Protein AF-W2RM24-F1 (afdb_monomer)

Foldseek 3Di:
DDDQCPCQLVFHWDFDAAKDKDANAPFFFKAKDAFFKWKDAAPHPDTPDGTDGQPPVTDTHDGGIIIIDHRIGMHTD

Organism: Cyphellophora europaea (strain CBS 101466) (NCBI:txid1220924)

Nearest PDB structures (foldseek):
  3hqx-assembly1_A-2  TM=5.542E-01  e=5.797E-02  Acinetobacter baylyi ADP1
  7eyl-assembly1_B  TM=5.888E-01  e=1.775E-01  Salmonella enterica
  7eyj-assembly1_A  TM=5.743E-01  e=4.862E-01  Escherichia coli K-12
  3eo6-assembly1_B  TM=5.531E-01  e=7.607E-01  Acidithiobacillus ferrooxidans ATCC 23270

Solvent-accessible surface area (backbone atoms only — not comparable to full-atom values): 4098 Å² total; per-residue (Å²): 132,85,62,92,56,53,48,11,69,70,53,35,79,33,76,38,72,58,83,45,73,45,72,33,71,84,38,49,28,37,33,32,54,46,68,31,32,32,42,25,48,59,97,50,96,56,61,79,42,74,68,36,56,39,52,95,84,30,41,84,48,45,62,55,16,37,37,39,38,25,44,21,43,25,28,31,74

Radius of gyration: 10.99 Å; Cα contacts (8 Å, |Δi|>4): 203; chains: 1; bounding box: 25×30×29 Å

Mean predicted aligned error: 4.34 Å

pLDDT: mean 88.04, std 8.47, range [51.38, 95.88]

Structure (mmCIF, N/CA/C/O backbone):
data_AF-W2RM24-F1
#
_entry.id   AF-W2RM24-F1
#
loop_
_atom_site.group_PDB
_atom_site.id
_atom_site.type_symbol
_atom_site.label_atom_id
_atom_site.label_alt_id
_atom_site.label_comp_id
_atom_site.label_asym_id
_atom_site.label_entity_id
_atom_site.label_seq_id
_atom_site.pdbx_PDB_ins_code
_atom_site.Cartn_x
_atom_site.Cartn_y
_atom_site.Cartn_z
_atom_site.occupancy
_atom_site.B_iso_or_equiv
_atom_site.auth_seq_id
_atom_site.auth_comp_id
_atom_site.auth_asym_id
_atom_site.auth_atom_id
_atom_site.pdbx_PDB_model_num
ATOM 1 N N . MET A 1 1 ? -4.656 18.617 -10.266 1.00 51.38 1 MET A N 1
ATOM 2 C CA . MET A 1 1 ? -3.461 17.862 -9.845 1.00 51.38 1 MET A CA 1
ATOM 3 C C . MET A 1 1 ? -3.980 16.590 -9.218 1.00 51.38 1 MET A C 1
ATOM 5 O O . MET A 1 1 ? -4.804 16.704 -8.324 1.00 51.38 1 MET A O 1
ATOM 9 N N . THR A 1 2 ? -3.603 15.436 -9.757 1.00 63.94 2 THR A N 1
ATOM 10 C CA . THR A 1 2 ? -3.906 14.118 -9.180 1.00 63.94 2 THR A CA 1
ATOM 11 C C . THR A 1 2 ? -3.169 13.999 -7.845 1.00 63.94 2 THR A C 1
ATOM 13 O O . THR A 1 2 ? -2.021 14.445 -7.756 1.00 63.94 2 THR A O 1
ATOM 16 N N . GLU A 1 3 ? -3.825 13.493 -6.804 1.00 86.38 3 GLU A N 1
ATOM 17 C CA . GLU A 1 3 ? -3.188 13.319 -5.492 1.00 86.38 3 GLU A CA 1
ATOM 18 C C . GLU A 1 3 ? -2.159 12.177 -5.565 1.00 86.38 3 GLU A C 1
ATOM 20 O O . GLU A 1 3 ? -2.366 11.192 -6.276 1.00 86.38 3 GLU A O 1
ATOM 25 N N . ILE A 1 4 ? -1.025 12.305 -4.866 1.00 89.81 4 ILE A N 1
ATOM 26 C CA . ILE A 1 4 ? 0.015 11.265 -4.862 1.00 89.81 4 ILE A CA 1
ATOM 27 C C . ILE A 1 4 ? -0.583 9.962 -4.318 1.00 89.81 4 ILE A C 1
ATOM 29 O O . ILE A 1 4 ? -1.100 9.926 -3.202 1.00 89.81 4 ILE A O 1
ATOM 33 N N . GLY A 1 5 ? -0.472 8.884 -5.090 1.00 87.94 5 GLY A N 1
ATOM 34 C CA . GLY A 1 5 ? -1.000 7.566 -4.748 1.00 87.94 5 GLY A CA 1
ATOM 35 C C . GLY A 1 5 ? -2.475 7.345 -5.083 1.00 87.94 5 GLY A C 1
ATOM 36 O O . GLY A 1 5 ? -2.998 6.274 -4.771 1.00 87.94 5 GLY A O 1
ATOM 37 N N . GLU A 1 6 ? -3.153 8.295 -5.736 1.00 92.69 6 GLU A N 1
ATOM 38 C CA . GLU A 1 6 ? -4.515 8.093 -6.246 1.00 92.69 6 GLU A CA 1
ATOM 39 C C . GLU A 1 6 ? -4.561 6.942 -7.264 1.00 92.69 6 GLU A C 1
ATOM 41 O O . GLU A 1 6 ? -5.465 6.107 -7.213 1.00 92.69 6 GLU A O 1
ATOM 46 N N . ASN A 1 7 ? -3.560 6.821 -8.144 1.00 93.44 7 ASN A N 1
ATOM 47 C CA . ASN A 1 7 ? -3.480 5.687 -9.066 1.00 93.44 7 ASN A CA 1
ATOM 48 C C . ASN A 1 7 ? -3.229 4.389 -8.290 1.00 93.44 7 ASN A C 1
ATOM 50 O O . ASN A 1 7 ? -3.940 3.404 -8.505 1.00 93.44 7 ASN A O 1
ATOM 54 N N . ALA A 1 8 ? -2.298 4.412 -7.328 1.00 92.94 8 ALA A N 1
ATOM 55 C CA . ALA A 1 8 ? -1.973 3.253 -6.495 1.00 92.94 8 ALA A CA 1
ATOM 56 C C . ALA A 1 8 ? -3.199 2.693 -5.755 1.00 92.94 8 ALA A C 1
ATOM 58 O O . ALA A 1 8 ? -3.416 1.478 -5.764 1.00 92.94 8 ALA A O 1
ATOM 59 N N . LEU A 1 9 ? -4.007 3.560 -5.136 1.00 93.19 9 LEU A N 1
ATOM 60 C CA . LEU A 1 9 ? -5.229 3.183 -4.413 1.00 93.19 9 LEU A CA 1
ATOM 61 C C . LEU A 1 9 ? -6.325 2.635 -5.336 1.00 93.19 9 LEU A C 1
ATOM 63 O O . LEU A 1 9 ? -7.125 1.803 -4.904 1.00 93.19 9 LEU A O 1
ATOM 67 N N . ASN A 1 10 ? -6.332 3.061 -6.599 1.00 92.81 10 ASN A N 1
ATOM 68 C CA . ASN A 1 10 ? -7.242 2.585 -7.641 1.00 92.81 10 ASN A CA 1
ATOM 69 C C . ASN A 1 10 ? -6.722 1.340 -8.388 1.00 92.81 10 ASN A C 1
ATOM 71 O O . ASN A 1 10 ? -7.286 0.948 -9.408 1.00 92.81 10 ASN A O 1
ATOM 75 N N . GLY A 1 11 ? -5.649 0.707 -7.904 1.00 92.44 11 GLY A N 1
ATOM 76 C CA . GLY A 1 11 ? -5.102 -0.510 -8.508 1.00 92.44 11 GLY A CA 1
ATOM 77 C C . GLY A 1 11 ? -4.256 -0.280 -9.759 1.00 92.44 11 GLY A C 1
ATOM 78 O O . GLY A 1 11 ? -3.934 -1.232 -10.471 1.00 92.44 11 GLY A O 1
ATOM 79 N N . ILE A 1 12 ? -3.846 0.958 -10.019 1.00 94.31 12 ILE A N 1
ATOM 80 C CA . ILE A 1 12 ? -2.908 1.320 -11.083 1.00 94.31 12 ILE A CA 1
ATOM 81 C C . ILE A 1 12 ? -1.527 1.504 -10.449 1.00 94.31 12 ILE A C 1
ATOM 83 O O . ILE A 1 12 ? -1.399 2.117 -9.399 1.00 94.31 12 ILE A O 1
ATOM 87 N N . GLU A 1 13 ? -0.478 0.951 -11.056 1.00 94.44 13 GLU A N 1
ATOM 88 C CA . GLU A 1 13 ? 0.876 1.111 -10.516 1.00 94.44 13 GLU A CA 1
ATOM 89 C C . GLU A 1 13 ? 1.328 2.577 -10.586 1.00 94.44 13 GLU A C 1
ATOM 91 O O . GLU A 1 13 ? 1.235 3.217 -11.633 1.00 94.44 13 GLU A O 1
ATOM 96 N N . GLU A 1 14 ? 1.833 3.097 -9.468 1.00 94.62 14 GLU A N 1
ATOM 97 C CA . GLU A 1 14 ? 2.338 4.464 -9.354 1.00 94.62 14 GLU A CA 1
ATOM 98 C C . GLU A 1 14 ? 3.679 4.483 -8.621 1.00 94.62 14 GLU A C 1
ATOM 100 O O . GLU A 1 14 ? 3.846 3.830 -7.585 1.00 94.62 14 GLU A O 1
ATOM 105 N N . TYR A 1 15 ? 4.639 5.250 -9.138 1.00 93.75 15 TYR A N 1
ATOM 106 C CA . TYR A 1 15 ? 5.896 5.482 -8.439 1.00 93.75 15 TYR A CA 1
ATOM 107 C C . TYR A 1 15 ? 5.740 6.595 -7.401 1.00 93.75 15 TYR A C 1
ATOM 109 O O . TYR A 1 15 ? 5.489 7.749 -7.743 1.00 93.75 15 TYR A O 1
ATOM 117 N N . ILE A 1 16 ? 5.954 6.253 -6.131 1.00 93.00 16 ILE A N 1
ATOM 118 C CA . ILE A 1 16 ? 5.866 7.187 -5.009 1.00 93.00 16 ILE A CA 1
ATOM 119 C C . ILE A 1 16 ? 7.279 7.612 -4.598 1.00 93.00 16 ILE A C 1
ATOM 121 O O . ILE A 1 16 ? 8.038 6.825 -4.023 1.00 93.00 16 ILE A O 1
ATOM 125 N N . GLU A 1 17 ? 7.646 8.860 -4.902 1.00 91.12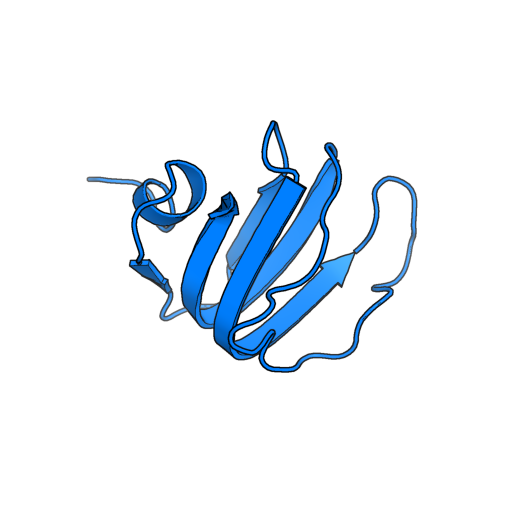 17 GLU A N 1
ATOM 126 C CA . GLU A 1 17 ? 9.002 9.378 -4.671 1.00 91.12 17 GLU A CA 1
ATOM 127 C C . GLU A 1 17 ? 9.291 9.659 -3.186 1.00 91.12 17 GLU A C 1
ATOM 129 O O . GLU A 1 17 ? 10.301 9.199 -2.648 1.00 91.12 17 GLU A O 1
ATOM 134 N N . GLY A 1 18 ? 8.408 10.410 -2.519 1.00 89.44 18 GLY A N 1
ATOM 135 C CA . GLY A 1 18 ? 8.544 10.821 -1.117 1.00 89.44 18 GLY A CA 1
ATOM 136 C C . GLY A 1 18 ? 7.840 9.885 -0.128 1.00 89.44 18 GLY A C 1
ATOM 137 O O . GLY A 1 18 ? 7.048 9.042 -0.547 1.00 89.44 18 GLY A O 1
ATOM 138 N N . PRO A 1 19 ? 8.103 10.010 1.186 1.00 90.56 19 PRO A N 1
ATOM 139 C CA . PRO A 1 19 ? 7.415 9.212 2.194 1.00 90.56 19 PRO A CA 1
ATOM 140 C C . PRO A 1 19 ? 5.925 9.573 2.232 1.00 90.56 19 PRO A C 1
ATOM 142 O O . PRO A 1 19 ? 5.577 10.714 2.521 1.00 90.56 19 PRO A O 1
ATOM 145 N N . HIS A 1 20 ? 5.060 8.597 1.965 1.00 93.56 20 HIS A N 1
ATOM 146 C CA . HIS A 1 20 ? 3.606 8.760 2.019 1.00 93.56 20 HIS A CA 1
ATOM 147 C C . HIS A 1 20 ? 2.962 7.610 2.782 1.00 93.56 20 HIS A C 1
ATOM 149 O O . HIS A 1 20 ? 3.351 6.453 2.614 1.00 93.56 20 HIS A O 1
ATOM 155 N N . THR A 1 21 ? 1.972 7.937 3.611 1.00 93.00 21 THR A N 1
ATOM 156 C CA . THR A 1 21 ? 1.184 6.955 4.359 1.00 93.00 21 THR A CA 1
ATOM 157 C C . THR A 1 21 ? -0.204 6.858 3.752 1.00 93.00 21 THR A C 1
ATOM 159 O O . THR A 1 21 ? -0.945 7.836 3.730 1.00 93.00 21 THR A O 1
ATOM 162 N N . PHE A 1 22 ? -0.570 5.661 3.312 1.00 92.56 22 PHE A N 1
ATOM 163 C CA . PHE A 1 22 ? -1.886 5.358 2.769 1.00 92.56 22 PHE A CA 1
ATOM 164 C C . PHE A 1 22 ? -2.738 4.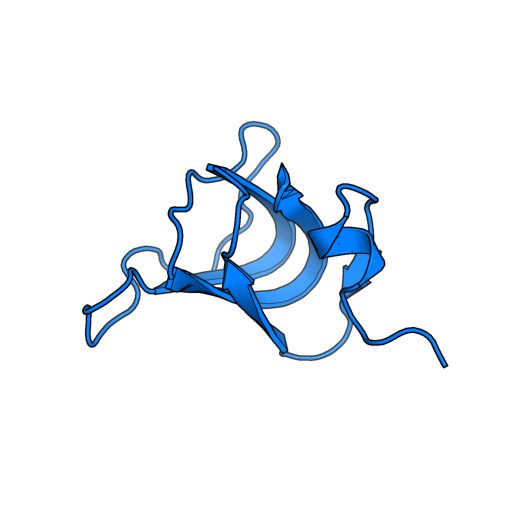660 3.819 1.00 92.56 22 PHE A C 1
ATOM 166 O O . PHE A 1 22 ? -2.281 3.706 4.449 1.00 92.56 22 PHE A O 1
ATOM 173 N N . THR A 1 23 ? -3.980 5.108 3.988 1.00 93.94 23 THR A N 1
ATOM 174 C CA . THR A 1 23 ? -4.967 4.378 4.791 1.00 93.94 23 THR A CA 1
ATOM 175 C C . THR A 1 23 ? -5.730 3.428 3.881 1.00 93.94 23 THR A C 1
ATOM 177 O O . THR A 1 23 ? -6.369 3.858 2.924 1.00 93.94 23 THR A O 1
ATOM 180 N N . VAL A 1 24 ? -5.677 2.135 4.181 1.00 92.88 24 VAL A N 1
ATOM 181 C CA . VAL A 1 24 ? -6.360 1.097 3.405 1.00 92.88 24 VAL A CA 1
ATOM 182 C C . VAL A 1 24 ? -7.859 1.184 3.661 1.00 92.88 24 VAL A C 1
ATOM 184 O O . VAL A 1 24 ? -8.306 1.166 4.811 1.00 92.88 24 VAL A O 1
ATOM 187 N N . THR A 1 25 ? -8.655 1.267 2.599 1.00 91.00 25 THR A N 1
ATOM 188 C CA . THR A 1 25 ? -10.108 1.456 2.707 1.00 91.00 25 THR A CA 1
ATOM 189 C C . THR A 1 25 ? -10.869 0.195 2.326 1.00 91.00 25 THR A C 1
ATOM 191 O O . THR A 1 25 ? -11.671 -0.296 3.123 1.00 91.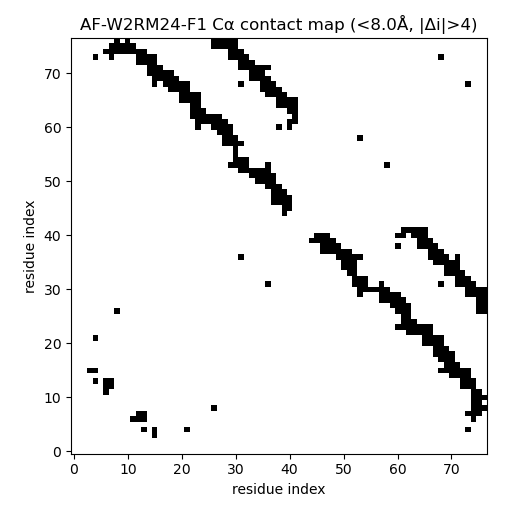00 25 THR A O 1
ATOM 194 N N . VAL A 1 26 ? -10.604 -0.334 1.133 1.00 91.69 26 VAL A N 1
ATOM 195 C CA . VAL A 1 26 ? -11.313 -1.487 0.552 1.00 91.69 26 VAL A CA 1
ATOM 196 C C . VAL A 1 26 ? -10.377 -2.575 0.032 1.00 91.69 26 VAL A C 1
ATOM 198 O O . VAL A 1 26 ? -10.837 -3.671 -0.256 1.00 91.69 26 VAL A O 1
ATOM 201 N N . GLN A 1 27 ? -9.083 -2.283 -0.076 1.00 94.62 27 GLN A N 1
ATOM 202 C CA . GLN A 1 27 ? -8.086 -3.182 -0.646 1.00 94.62 27 GLN A CA 1
ATOM 203 C C . GLN A 1 27 ? -7.655 -4.238 0.378 1.00 94.62 27 GLN A C 1
ATOM 205 O O . GLN A 1 27 ? -7.666 -4.005 1.591 1.00 94.62 27 GLN A O 1
ATOM 210 N N . GLU A 1 28 ? -7.243 -5.400 -0.111 1.00 94.06 28 GLU A N 1
ATOM 211 C CA . GLU A 1 28 ? -6.865 -6.560 0.704 1.00 94.06 28 GLU A CA 1
ATOM 212 C C . GLU A 1 28 ? -5.369 -6.883 0.592 1.00 94.06 28 GLU A C 1
ATOM 214 O O . GLU A 1 28 ? -4.805 -7.658 1.378 1.00 94.06 28 GLU A O 1
ATOM 219 N N . LYS A 1 29 ? -4.687 -6.269 -0.377 1.00 94.12 29 LYS A N 1
ATOM 220 C CA . LYS A 1 29 ? -3.280 -6.500 -0.674 1.00 94.12 29 LYS A CA 1
ATOM 221 C C . LYS A 1 29 ? -2.588 -5.220 -1.138 1.00 94.12 29 LYS A C 1
ATOM 223 O O . LYS A 1 29 ? -3.166 -4.372 -1.802 1.00 94.12 29 LYS A O 1
ATOM 228 N N . VAL A 1 30 ? -1.303 -5.107 -0.817 1.00 93.12 30 VAL A N 1
ATOM 229 C CA . VAL A 1 30 ? -0.407 -4.093 -1.378 1.00 93.12 30 VAL A CA 1
ATOM 230 C C . VAL A 1 30 ? 0.795 -4.765 -2.024 1.00 93.12 30 VAL A C 1
ATOM 232 O O . VAL A 1 30 ? 1.428 -5.648 -1.439 1.00 93.12 30 VAL A O 1
ATOM 235 N N . ARG A 1 31 ? 1.116 -4.347 -3.245 1.00 93.50 31 ARG A N 1
ATOM 236 C CA . ARG A 1 31 ? 2.383 -4.636 -3.908 1.00 93.50 31 ARG A CA 1
ATOM 237 C C . ARG A 1 31 ? 3.176 -3.349 -3.972 1.00 93.50 31 ARG A C 1
ATOM 239 O O . ARG A 1 31 ? 2.695 -2.359 -4.505 1.00 93.50 31 ARG A O 1
ATOM 246 N N . ALA A 1 32 ? 4.375 -3.373 -3.419 1.00 91.00 32 ALA A N 1
ATOM 247 C CA . ALA A 1 32 ? 5.307 -2.280 -3.521 1.00 91.00 32 ALA A CA 1
ATOM 248 C C . ALA A 1 32 ? 6.740 -2.804 -3.673 1.00 91.00 32 ALA A C 1
ATOM 250 O O . ALA A 1 32 ? 7.255 -3.542 -2.820 1.00 91.00 32 ALA A O 1
ATOM 251 N N . ASP A 1 33 ? 7.374 -2.426 -4.780 1.00 88.06 33 ASP A N 1
ATOM 252 C CA . ASP A 1 33 ? 8.779 -2.713 -5.062 1.00 88.06 33 ASP A CA 1
ATOM 253 C C . ASP A 1 33 ? 9.581 -1.415 -5.033 1.00 88.06 33 ASP A C 1
ATOM 255 O O . ASP A 1 33 ? 9.359 -0.495 -5.822 1.00 88.06 33 ASP A O 1
ATOM 259 N N . GLY A 1 34 ? 10.493 -1.325 -4.071 1.00 79.38 34 GLY A N 1
ATOM 260 C CA . GLY A 1 34 ? 11.250 -0.113 -3.819 1.00 79.38 34 GLY A CA 1
ATOM 261 C C . GLY A 1 34 ? 12.034 -0.140 -2.521 1.00 79.38 34 GLY A C 1
ATOM 262 O O . GLY A 1 34 ? 12.406 -1.197 -2.006 1.00 79.38 3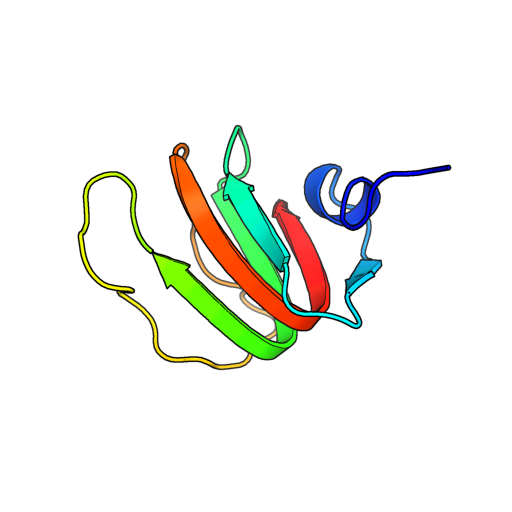4 GLY A O 1
ATOM 263 N N . MET A 1 35 ? 12.350 1.045 -2.016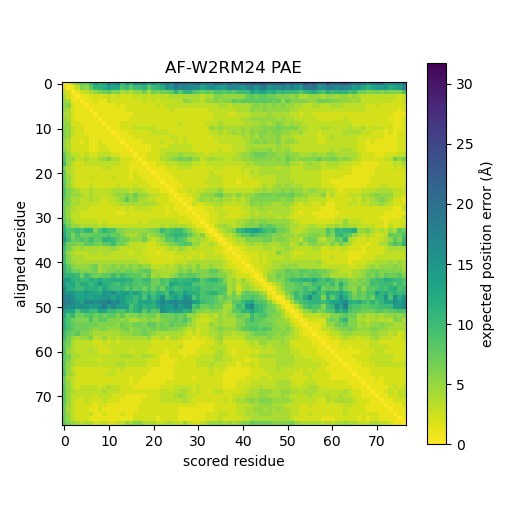 1.00 80.50 35 MET A N 1
ATOM 264 C CA . MET A 1 35 ? 13.289 1.185 -0.912 1.00 80.50 35 MET A CA 1
ATOM 265 C C . MET A 1 35 ? 12.663 0.851 0.444 1.00 80.50 35 MET A C 1
ATOM 267 O O . MET A 1 35 ? 13.304 0.185 1.255 1.00 80.50 35 MET A O 1
ATOM 271 N N . MET A 1 36 ? 11.421 1.276 0.696 1.00 80.56 36 MET A N 1
ATOM 272 C CA . MET A 1 36 ? 10.780 1.069 1.993 1.00 80.56 36 MET A CA 1
ATOM 273 C C . MET A 1 36 ? 9.258 0.960 1.890 1.00 80.56 36 MET A C 1
ATOM 275 O O . MET A 1 36 ? 8.597 1.838 1.339 1.00 80.56 36 MET A O 1
ATOM 279 N N . VAL A 1 37 ? 8.723 -0.107 2.493 1.00 83.00 37 VAL A N 1
ATOM 280 C CA . VAL A 1 37 ? 7.287 -0.327 2.699 1.00 83.00 37 VAL A CA 1
ATOM 281 C C . VAL A 1 37 ? 7.071 -0.864 4.108 1.00 83.00 37 VAL A C 1
ATOM 283 O O . VAL A 1 37 ? 7.734 -1.822 4.513 1.00 83.00 37 VAL A O 1
ATOM 286 N N . GLN A 1 38 ? 6.156 -0.261 4.859 1.00 89.44 38 GLN A N 1
ATOM 287 C CA . GLN A 1 38 ? 5.841 -0.643 6.233 1.00 89.44 38 GLN A CA 1
ATOM 288 C C . GLN A 1 38 ? 4.325 -0.672 6.427 1.00 89.44 38 GLN A C 1
ATOM 290 O O . GLN A 1 38 ? 3.641 0.259 6.020 1.00 89.44 38 GLN A O 1
ATOM 295 N N . ILE A 1 39 ? 3.810 -1.720 7.078 1.00 88.69 39 ILE A N 1
ATOM 296 C CA . ILE A 1 39 ? 2.385 -1.838 7.421 1.00 88.69 39 ILE A CA 1
ATOM 297 C C . ILE A 1 39 ? 2.225 -1.696 8.931 1.00 88.69 39 ILE A C 1
ATOM 299 O O . ILE A 1 39 ? 2.801 -2.471 9.703 1.00 88.69 39 ILE A O 1
ATOM 303 N N . LYS A 1 40 ? 1.397 -0.741 9.347 1.00 91.50 40 LYS A N 1
ATOM 304 C CA . LYS A 1 40 ? 0.874 -0.624 10.706 1.00 91.50 40 LYS A CA 1
ATOM 305 C C . LYS A 1 40 ? -0.591 -1.035 10.694 1.00 91.50 40 LYS A C 1
ATOM 307 O O . LYS A 1 40 ? -1.404 -0.447 9.991 1.00 91.50 40 LYS A O 1
ATOM 312 N N . ARG A 1 41 ? -0.917 -2.078 11.458 1.00 90.62 41 ARG A N 1
ATOM 313 C CA . ARG A 1 41 ? -2.286 -2.594 11.509 1.00 90.62 41 ARG A CA 1
ATOM 314 C C . ARG A 1 41 ? -3.222 -1.630 12.219 1.00 90.62 41 ARG A C 1
ATOM 316 O O . ARG A 1 41 ? -2.817 -0.989 13.194 1.00 90.62 41 ARG A O 1
ATOM 323 N N . ALA A 1 42 ? -4.481 -1.619 11.793 1.00 89.69 42 ALA A N 1
ATOM 324 C CA . ALA A 1 42 ? -5.544 -0.898 12.480 1.00 89.69 42 ALA A CA 1
ATOM 325 C C . ALA A 1 42 ? -5.529 -1.202 13.995 1.00 89.69 42 ALA A C 1
ATOM 327 O O . ALA A 1 42 ? -5.534 -2.362 14.418 1.00 89.69 42 ALA A O 1
ATOM 328 N N . GLY A 1 43 ? -5.469 -0.155 14.822 1.00 85.94 43 GLY A N 1
ATOM 329 C CA . GLY A 1 43 ? -5.458 -0.274 16.285 1.00 85.94 43 GLY A CA 1
ATOM 330 C C . GLY A 1 43 ? -4.142 -0.757 16.912 1.00 85.94 43 GLY A C 1
ATOM 331 O O . GLY A 1 43 ? -4.108 -1.009 18.116 1.00 85.94 43 GLY A O 1
ATOM 332 N N . LYS A 1 44 ? -3.050 -0.893 16.146 1.00 84.31 44 LYS A N 1
ATOM 333 C CA . LYS A 1 44 ? -1.714 -1.190 16.690 1.00 84.31 44 LYS A CA 1
ATOM 334 C C . LYS A 1 44 ? -0.871 0.076 16.806 1.00 84.31 44 LYS A C 1
ATOM 336 O O . LYS A 1 44 ? -0.872 0.920 15.917 1.00 84.31 44 LYS A O 1
ATOM 341 N N . SER A 1 45 ? -0.094 0.174 17.884 1.00 80.62 45 SER A N 1
ATOM 342 C CA . SER A 1 45 ? 0.811 1.310 18.126 1.00 80.62 45 SER A CA 1
ATOM 343 C C . SER A 1 45 ? 2.110 1.230 17.323 1.00 80.62 45 SER A C 1
ATOM 345 O O . SER A 1 45 ? 2.764 2.247 17.119 1.00 80.62 45 SER A O 1
ATOM 347 N N . PHE A 1 46 ? 2.475 0.035 16.850 1.00 76.81 46 PHE A N 1
ATOM 348 C CA . PHE A 1 46 ? 3.732 -0.223 16.154 1.00 76.81 46 PHE A CA 1
ATOM 349 C C . PHE A 1 46 ? 3.493 -0.964 14.835 1.00 76.81 46 PHE A C 1
ATOM 351 O O . PHE A 1 46 ? 2.533 -1.736 14.729 1.00 76.81 46 PHE A O 1
ATOM 358 N N . PRO A 1 47 ? 4.353 -0.742 13.829 1.00 77.12 47 PRO A N 1
ATOM 359 C CA . PRO A 1 47 ? 4.304 -1.489 12.584 1.00 77.12 47 PRO A CA 1
ATOM 360 C C . PRO A 1 47 ? 4.579 -2.975 12.800 1.00 77.12 47 PRO A C 1
ATOM 362 O O . PRO A 1 47 ? 5.470 -3.357 13.553 1.00 77.12 47 PRO A O 1
ATOM 365 N N . GLU A 1 48 ? 3.822 -3.816 12.102 1.00 70.94 48 GLU A N 1
ATOM 366 C CA . GLU A 1 48 ? 3.958 -5.272 12.189 1.00 70.94 48 GLU A CA 1
ATOM 367 C C . GLU A 1 48 ? 5.057 -5.790 11.253 1.00 70.94 48 GLU A C 1
ATOM 369 O O . GLU A 1 48 ? 5.687 -6.812 11.524 1.00 70.94 48 GLU A O 1
ATOM 374 N N . LYS A 1 49 ? 5.307 -5.082 10.142 1.00 66.31 49 LYS A N 1
ATOM 375 C CA . LYS A 1 49 ? 6.304 -5.479 9.145 1.00 66.31 49 LYS A CA 1
ATOM 376 C C . LYS A 1 49 ? 7.427 -4.449 9.026 1.00 66.31 49 LYS A C 1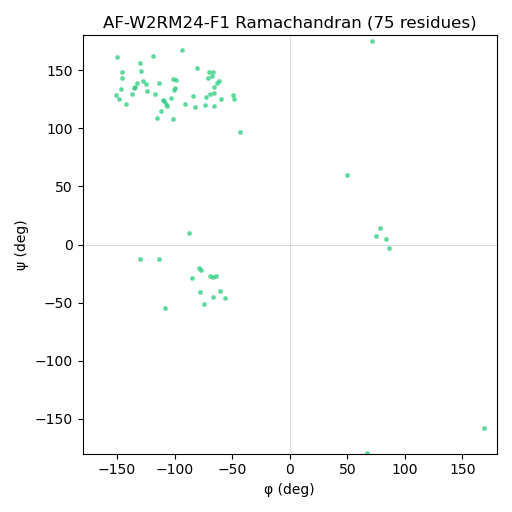
ATOM 378 O O . LYS A 1 49 ? 7.126 -3.271 8.847 1.00 66.31 49 LYS A O 1
ATOM 383 N N . PRO A 1 50 ? 8.704 -4.873 9.086 1.00 66.00 50 PRO A N 1
ATOM 384 C CA . PRO A 1 50 ? 9.836 -3.975 8.897 1.00 66.00 50 PRO A CA 1
ATOM 385 C C . PRO A 1 50 ? 9.883 -3.461 7.456 1.00 66.00 50 PRO A C 1
ATOM 387 O O . PRO A 1 50 ? 9.522 -4.19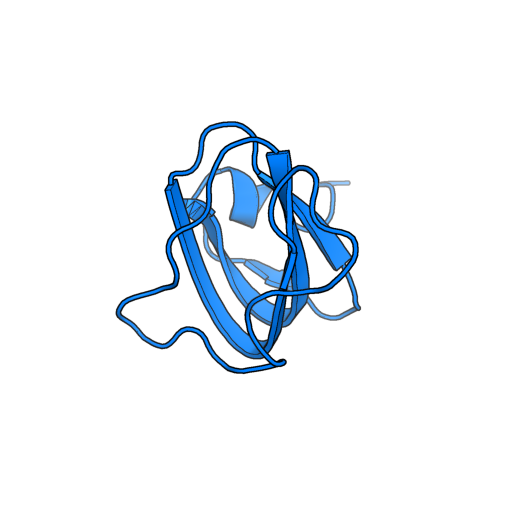7 6.540 1.00 66.00 50 PRO A O 1
ATOM 390 N N . ALA A 1 51 ? 10.384 -2.237 7.279 1.00 69.75 51 ALA A N 1
ATOM 391 C CA . ALA A 1 51 ? 10.653 -1.580 6.000 1.00 69.75 51 ALA A CA 1
ATOM 392 C C . ALA A 1 51 ? 11.327 -2.520 4.981 1.00 69.75 51 ALA A C 1
ATOM 394 O O . ALA A 1 51 ? 12.541 -2.725 5.028 1.00 69.75 51 ALA A O 1
ATOM 395 N N . LYS A 1 52 ? 10.548 -3.125 4.076 1.00 76.94 52 LYS A N 1
ATOM 396 C CA . LYS A 1 52 ? 11.044 -4.057 3.047 1.00 76.94 52 LYS A CA 1
ATOM 397 C C . LYS A 1 52 ? 10.180 -3.995 1.791 1.00 76.94 52 LYS A C 1
ATOM 399 O O . LYS A 1 52 ? 9.036 -3.568 1.840 1.00 76.94 52 LYS A O 1
ATOM 404 N N . ARG A 1 53 ? 10.721 -4.486 0.675 1.00 81.25 53 ARG A N 1
ATOM 405 C CA . ARG A 1 53 ? 9.960 -4.762 -0.553 1.00 81.25 53 ARG A CA 1
ATOM 406 C C . ARG A 1 53 ? 8.888 -5.812 -0.277 1.00 81.25 53 ARG A C 1
ATOM 408 O O . ARG A 1 53 ? 9.163 -6.794 0.416 1.00 81.25 53 ARG A O 1
ATOM 415 N N . THR A 1 54 ? 7.700 -5.661 -0.860 1.00 82.44 54 THR A N 1
ATOM 416 C CA . THR A 1 54 ? 6.639 -6.671 -0.704 1.00 82.44 54 THR A CA 1
ATOM 417 C C . THR A 1 54 ? 6.876 -7.907 -1.570 1.00 82.44 54 THR A C 1
ATOM 419 O O . THR A 1 54 ? 6.312 -8.966 -1.299 1.00 82.44 54 THR A O 1
ATOM 422 N N . GLY A 1 55 ? 7.681 -7.766 -2.631 1.00 83.06 55 GLY A N 1
ATOM 423 C CA . GLY A 1 55 ? 7.851 -8.772 -3.678 1.00 83.06 55 GLY A CA 1
ATOM 424 C C . GLY A 1 55 ? 6.586 -8.970 -4.522 1.00 83.06 55 GLY A C 1
ATOM 425 O O . GLY A 1 55 ? 5.554 -8.335 -4.288 1.00 83.06 55 GLY A O 1
ATOM 426 N N . GLN A 1 56 ? 6.656 -9.890 -5.490 1.00 82.75 56 GLN A N 1
ATOM 427 C CA . GLN A 1 56 ? 5.560 -10.172 -6.431 1.00 82.75 56 GLN A CA 1
ATOM 428 C C . GLN A 1 56 ? 4.298 -10.733 -5.757 1.00 82.75 56 GLN A C 1
ATOM 430 O O . GLN A 1 56 ? 3.186 -10.535 -6.247 1.00 82.75 56 GLN A O 1
ATOM 435 N N . ALA A 1 57 ? 4.444 -11.414 -4.617 1.00 86.62 57 ALA A N 1
ATOM 436 C CA . ALA A 1 57 ? 3.303 -11.916 -3.855 1.00 86.62 57 ALA A CA 1
ATOM 437 C C . ALA A 1 57 ? 2.484 -10.781 -3.214 1.00 86.62 57 ALA A C 1
ATOM 439 O O . ALA A 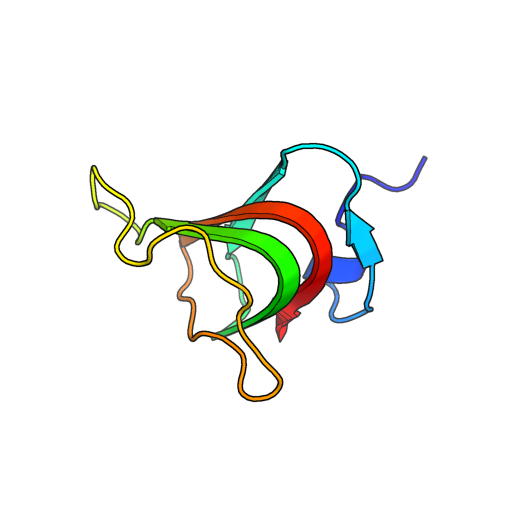1 57 ? 1.276 -10.927 -3.036 1.00 86.62 57 ALA A O 1
ATOM 440 N N . GLY A 1 58 ? 3.110 -9.634 -2.931 1.00 89.81 58 GLY A N 1
ATOM 441 C CA . GLY A 1 58 ? 2.494 -8.561 -2.159 1.00 89.81 58 GLY A CA 1
ATOM 442 C C . GLY A 1 58 ? 2.347 -8.915 -0.680 1.00 89.81 58 GLY A C 1
ATOM 443 O O . GLY A 1 58 ? 2.649 -10.024 -0.234 1.00 89.81 58 GLY A O 1
ATOM 444 N N . TRP A 1 59 ? 1.886 -7.951 0.106 1.00 91.69 59 TRP A N 1
ATOM 445 C CA . TRP A 1 59 ? 1.545 -8.130 1.512 1.00 91.69 59 TRP A CA 1
ATOM 446 C C . TRP A 1 59 ? 0.046 -7.952 1.715 1.00 91.69 59 TRP A C 1
ATOM 448 O O . TRP A 1 59 ? -0.550 -7.039 1.156 1.00 91.69 59 TRP A O 1
ATOM 458 N N . SER A 1 60 ? -0.551 -8.802 2.549 1.00 93.19 60 SER A N 1
ATOM 459 C CA . SER A 1 60 ? -1.953 -8.646 2.940 1.00 93.19 60 SER A CA 1
ATOM 460 C C . SER A 1 60 ? -2.133 -7.424 3.839 1.00 93.19 60 SER A C 1
ATOM 462 O O . SER A 1 60 ? -1.441 -7.283 4.857 1.00 93.19 60 SER A O 1
ATOM 464 N N . VAL A 1 61 ? -3.103 -6.589 3.482 1.00 92.88 61 VAL A N 1
ATOM 465 C CA . VAL A 1 61 ? -3.586 -5.435 4.244 1.00 92.88 61 VAL A CA 1
ATOM 466 C C . VAL A 1 61 ? -5.059 -5.620 4.595 1.00 92.88 61 VAL A C 1
ATOM 468 O O . VAL A 1 61 ? -5.742 -6.480 4.047 1.00 92.88 61 VAL A O 1
ATOM 471 N N . LYS A 1 62 ? -5.534 -4.853 5.567 1.00 94.44 62 LYS A N 1
ATOM 472 C CA . LYS A 1 62 ? -6.928 -4.822 6.000 1.00 94.44 62 LYS A CA 1
ATOM 473 C C . LYS A 1 62 ? -7.402 -3.382 6.050 1.00 94.44 62 LYS A C 1
ATOM 475 O O . LYS A 1 62 ? -6.605 -2.468 6.248 1.00 94.44 62 LYS A O 1
ATOM 480 N N . LYS A 1 63 ? -8.715 -3.186 5.938 1.00 94.19 63 LYS A N 1
ATOM 481 C CA . LYS A 1 63 ? -9.339 -1.879 6.145 1.00 94.19 63 LYS A CA 1
ATOM 482 C C . LYS A 1 63 ? -8.861 -1.242 7.457 1.00 94.19 63 LYS A C 1
ATOM 484 O O . LYS A 1 63 ? -8.944 -1.860 8.517 1.00 94.19 63 LYS A O 1
ATOM 489 N N . GLY A 1 64 ? -8.405 0.003 7.365 1.00 92.88 64 GLY A N 1
ATOM 490 C CA . GLY A 1 64 ? -7.853 0.784 8.468 1.00 92.88 64 GLY A CA 1
ATOM 491 C C . GLY A 1 64 ? -6.360 0.569 8.726 1.00 92.88 64 GLY A C 1
ATOM 492 O O . GLY A 1 64 ? -5.819 1.224 9.613 1.00 92.88 64 GLY A O 1
ATOM 493 N N . ASP A 1 65 ? -5.690 -0.326 7.996 1.00 93.69 65 ASP A N 1
ATOM 494 C CA . ASP A 1 65 ? -4.232 -0.415 8.038 1.00 93.69 65 ASP A CA 1
ATOM 495 C C . ASP A 1 65 ? -3.603 0.834 7.414 1.00 93.69 65 ASP A C 1
ATOM 497 O O . ASP A 1 65 ? -4.099 1.379 6.428 1.00 93.69 65 ASP A O 1
ATOM 501 N N . GLU A 1 66 ? -2.470 1.251 7.967 1.00 93.44 66 GLU A N 1
ATOM 502 C CA . GLU A 1 66 ? -1.641 2.328 7.438 1.00 93.44 66 GLU A CA 1
ATOM 503 C C . GLU A 1 66 ? -0.419 1.731 6.734 1.00 93.44 66 GLU A C 1
ATOM 505 O O . GLU A 1 66 ? 0.332 0.944 7.324 1.00 93.44 66 GLU A O 1
ATOM 510 N N . VAL A 1 67 ? -0.200 2.114 5.477 1.00 92.19 67 VAL A N 1
ATOM 511 C CA . VAL A 1 67 ? 0.926 1.655 4.660 1.00 92.19 67 VAL A CA 1
ATOM 512 C C . VAL A 1 67 ? 1.829 2.831 4.333 1.00 92.19 67 VAL A C 1
ATOM 514 O O . VAL A 1 67 ? 1.468 3.690 3.535 1.00 92.19 67 VAL A O 1
ATOM 517 N N . L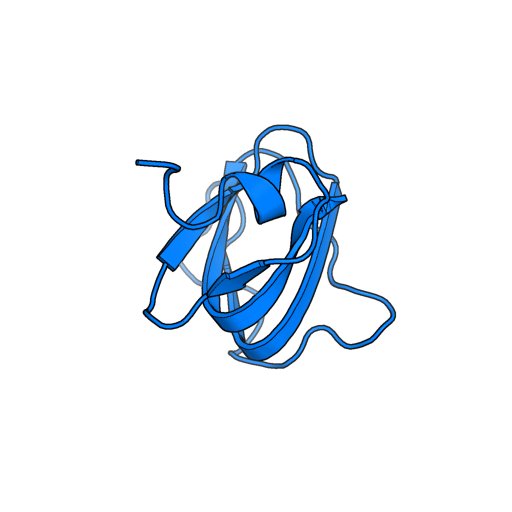EU A 1 68 ? 3.012 2.861 4.941 1.00 92.62 68 LEU A N 1
ATOM 518 C CA . LEU A 1 68 ? 4.056 3.828 4.616 1.00 92.62 68 LEU A CA 1
ATOM 519 C C . LEU A 1 68 ? 4.861 3.317 3.422 1.00 92.62 68 LEU A C 1
ATOM 521 O O . LEU A 1 68 ? 5.385 2.204 3.465 1.00 92.62 68 LEU A O 1
ATOM 525 N N . VAL A 1 69 ? 4.997 4.154 2.402 1.00 92.06 69 VAL A N 1
ATOM 526 C CA . VAL A 1 69 ? 5.727 3.885 1.163 1.00 92.06 69 VAL A CA 1
ATOM 527 C C . VAL A 1 69 ? 6.764 4.978 0.946 1.00 92.06 69 VAL A C 1
ATOM 529 O O . VAL A 1 69 ? 6.479 6.156 1.149 1.00 92.06 69 VAL A O 1
ATOM 532 N N . TYR A 1 70 ? 7.966 4.597 0.518 1.00 91.12 70 TYR A N 1
ATOM 533 C CA . TYR A 1 70 ? 9.010 5.541 0.128 1.00 91.12 70 TYR A CA 1
ATOM 534 C C . TYR A 1 70 ? 9.899 4.966 -0.979 1.00 91.12 70 TYR A C 1
ATOM 536 O O . TYR A 1 70 ? 10.484 3.887 -0.816 1.00 91.12 70 TYR A O 1
ATOM 544 N N . ARG A 1 71 ? 10.017 5.713 -2.088 1.00 91.69 71 ARG A N 1
ATOM 545 C CA . ARG A 1 71 ? 10.761 5.345 -3.306 1.00 91.69 71 ARG A CA 1
ATOM 546 C C . ARG A 1 71 ? 10.394 3.950 -3.799 1.00 91.69 71 ARG A C 1
ATOM 548 O O . ARG A 1 71 ? 11.248 3.058 -3.826 1.00 91.69 71 ARG A O 1
ATOM 555 N N . ALA A 1 72 ? 9.118 3.748 -4.121 1.00 92.19 72 ALA A N 1
ATOM 556 C CA . ALA A 1 72 ? 8.607 2.456 -4.570 1.00 92.19 72 ALA A CA 1
ATOM 557 C C . ALA A 1 72 ? 7.495 2.582 -5.614 1.00 92.19 72 ALA A C 1
ATOM 559 O O . ALA A 1 72 ? 6.626 3.446 -5.499 1.00 92.19 72 ALA A O 1
ATOM 560 N N . ASN A 1 73 ? 7.494 1.659 -6.579 1.00 93.50 73 ASN A N 1
ATOM 561 C CA . ASN A 1 73 ? 6.341 1.403 -7.441 1.00 93.50 73 ASN A CA 1
ATOM 562 C C . ASN A 1 73 ? 5.294 0.668 -6.618 1.00 93.50 73 ASN A C 1
ATOM 564 O O . ASN A 1 73 ? 5.596 -0.404 -6.094 1.00 93.50 73 ASN A O 1
ATOM 568 N N . THR A 1 74 ? 4.108 1.250 -6.469 1.00 94.25 74 THR A N 1
ATOM 569 C CA . THR A 1 74 ? 3.085 0.794 -5.527 1.00 94.25 74 THR A CA 1
ATOM 570 C C . THR A 1 74 ? 1.746 0.590 -6.215 1.00 94.25 74 THR A C 1
ATOM 572 O O . THR A 1 74 ? 1.342 1.383 -7.060 1.00 94.25 74 THR A O 1
ATOM 575 N N . ARG A 1 75 ? 1.044 -0.468 -5.810 1.00 95.88 75 ARG A N 1
ATOM 576 C CA . ARG A 1 75 ? -0.317 -0.799 -6.225 1.00 95.88 75 ARG A CA 1
ATOM 577 C C . ARG A 1 75 ? -1.071 -1.482 -5.086 1.00 95.88 75 ARG A C 1
ATOM 579 O O . ARG A 1 75 ? -0.545 -2.420 -4.482 1.00 95.88 75 ARG A O 1
ATOM 586 N N . PHE A 1 76 ? -2.304 -1.058 -4.832 1.00 93.94 76 PHE A N 1
ATOM 587 C CA . PHE A 1 76 ? -3.224 -1.732 -3.917 1.00 93.94 76 PHE A CA 1
ATOM 588 C C . PHE A 1 76 ? -4.244 -2.567 -4.703 1.00 93.94 76 PHE A C 1
ATOM 590 O O . PHE A 1 76 ? -4.662 -2.173 -5.787 1.00 93.94 76 PHE A O 1
ATOM 597 N N . GLU A 1 77 ? -4.602 -3.740 -4.185 1.00 93.62 77 GLU A N 1
ATOM 598 C CA . GLU A 1 77 ? -5.494 -4.724 -4.823 1.00 93.62 77 GLU A CA 1
ATOM 599 C C . GLU A 1 77 ? -6.516 -5.262 -3.824 1.00 93.62 77 GLU A C 1
ATOM 601 O O . GLU A 1 77 ? -6.127 -5.496 -2.654 1.00 93.62 77 GLU A O 1
#

Sequence (77 aa):
MTEIGENALNGIEEYIEGPHTFTVTVQEKVRADGMMVQIKRAGKSFPEKPAKRTGQAGWSVKKGDEVLVYRANTRFE

Secondary structure (DSSP, 8-state):
-PPTTHHHHTT--EEE-S-EEEEPSS-SEEEEEEEEEEEE-TT-SS-SS-S---TTT-EE--TT-EEEEEEEEEEE-